Protein AF-0000000068957430 (afdb_homodimer)

pLDDT: mean 88.54, std 16.15, range [32.97, 98.62]

Structure (mmCIF, N/CA/C/O backbone):
data_AF-0000000068957430-model_v1
#
loop_
_entity.id
_entity.type
_entity.pdbx_description
1 polymer 'Exodeoxyribonuclease VII large subunit'
#
loop_
_atom_site.group_PDB
_atom_site.id
_atom_site.type_symbol
_atom_site.label_atom_id
_atom_site.label_alt_id
_atom_site.label_comp_id
_atom_site.label_asym_id
_atom_site.label_entity_id
_atom_site.label_seq_id
_atom_site.pdbx_PDB_ins_code
_atom_site.Cartn_x
_atom_site.Cartn_y
_atom_site.Cartn_z
_atom_site.occupancy
_atom_site.B_iso_or_equiv
_atom_site.auth_seq_id
_atom_site.auth_comp_id
_atom_site.auth_asym_id
_atom_site.auth_atom_id
_atom_site.pdbx_PDB_model_num
ATOM 1 N N . MET A 1 1 ? 29.859 17.188 15.461 1 33 1 MET A N 1
ATOM 2 C CA . MET A 1 1 ? 29.031 17.859 14.461 1 33 1 MET A CA 1
ATOM 3 C C . MET A 1 1 ? 27.844 16.984 14.07 1 33 1 MET A C 1
ATOM 5 O O . MET A 1 1 ? 28.016 15.883 13.547 1 33 1 MET A O 1
ATOM 9 N N . LEU A 1 2 ? 26.859 16.875 14.859 1 37.69 2 LEU A N 1
ATOM 10 C CA . LEU A 1 2 ? 25.703 16.016 14.664 1 37.69 2 LEU A CA 1
ATOM 11 C C . LEU A 1 2 ? 25.156 16.156 13.25 1 37.69 2 LEU A C 1
ATOM 13 O O . LEU A 1 2 ? 24.891 17.266 12.789 1 37.69 2 LEU A O 1
ATOM 17 N N . SER A 1 3 ? 25.828 15.508 12.344 1 41.16 3 SER A N 1
ATOM 18 C CA . SER A 1 3 ? 25.234 15.555 11.008 1 41.16 3 SER A CA 1
ATOM 19 C C . SER A 1 3 ? 23.719 15.711 11.078 1 41.16 3 SER A C 1
ATOM 21 O O . SER A 1 3 ? 23.016 14.852 11.609 1 41.16 3 SER A O 1
ATOM 23 N N . SER A 1 4 ? 23.281 16.781 11.469 1 43.88 4 SER A N 1
ATOM 24 C CA . SER A 1 4 ? 21.875 17.156 11.422 1 43.88 4 SER A CA 1
ATOM 25 C C . SER A 1 4 ? 21.156 16.469 10.273 1 43.88 4 SER A C 1
ATOM 27 O O . SER A 1 4 ? 21.453 16.703 9.109 1 43.88 4 SER A O 1
ATOM 29 N N . GLN A 1 5 ? 21.141 15.211 10.234 1 45.44 5 GLN A N 1
ATOM 30 C CA . GLN A 1 5 ? 20.391 14.5 9.203 1 45.44 5 GLN A CA 1
ATOM 31 C C . GLN A 1 5 ? 19.125 15.258 8.82 1 45.44 5 GLN A C 1
ATOM 33 O O . GLN A 1 5 ? 18.172 15.32 9.609 1 45.44 5 GLN A O 1
ATOM 38 N N . THR A 1 6 ? 19.234 16.422 8.336 1 51.09 6 THR A N 1
ATOM 39 C CA . THR A 1 6 ? 18.156 17.25 7.785 1 51.09 6 THR A CA 1
ATOM 40 C C . THR A 1 6 ? 17.031 16.359 7.254 1 51.09 6 THR A C 1
ATOM 42 O O . THR A 1 6 ? 17.266 15.453 6.465 1 51.09 6 THR A O 1
ATOM 45 N N . SER A 1 7 ? 16.125 16.047 8.125 1 64.19 7 SER A N 1
ATOM 46 C CA . SER A 1 7 ? 14.961 15.25 7.742 1 64.19 7 SER A CA 1
ATOM 47 C C . SER A 1 7 ? 14.406 15.695 6.395 1 64.19 7 SER A C 1
ATOM 49 O O . SER A 1 7 ? 13.828 16.781 6.281 1 64.19 7 SER A O 1
ATOM 51 N N . SER A 1 8 ? 15 15.352 5.277 1 86.25 8 SER A N 1
ATOM 52 C CA . SER A 1 8 ? 14.578 15.68 3.92 1 86.25 8 SER A CA 1
ATOM 53 C C . SER A 1 8 ? 13.086 15.414 3.727 1 86.25 8 SER A C 1
ATOM 55 O O . SER A 1 8 ? 12.523 14.508 4.344 1 86.25 8 SER A O 1
ATOM 57 N N . ILE A 1 9 ? 12.477 16.422 3.205 1 95.81 9 ILE A N 1
ATOM 58 C CA . ILE A 1 9 ? 11.062 16.359 2.877 1 95.81 9 ILE A CA 1
ATOM 59 C C . ILE A 1 9 ? 10.852 15.484 1.645 1 95.81 9 ILE A C 1
ATOM 61 O O . ILE A 1 9 ? 11.469 15.711 0.603 1 95.81 9 ILE A O 1
ATOM 65 N N . PHE A 1 10 ? 10.055 14.477 1.827 1 96.69 10 PHE A N 1
ATOM 66 C CA . PHE A 1 10 ? 9.688 13.633 0.694 1 96.69 10 PHE A CA 1
ATOM 67 C C . PHE A 1 10 ? 8.586 14.289 -0.13 1 96.69 10 PHE A C 1
ATOM 69 O O . PHE A 1 10 ? 7.648 14.875 0.425 1 96.69 10 PHE A O 1
ATOM 76 N N . THR A 1 11 ? 8.789 14.203 -1.413 1 96.88 11 THR A N 1
ATOM 77 C CA . THR A 1 11 ? 7.574 14.25 -2.215 1 96.88 11 THR A CA 1
ATOM 78 C C . THR A 1 11 ? 6.82 12.93 -2.139 1 96.88 11 THR A C 1
ATOM 80 O O . THR A 1 11 ? 7.383 11.906 -1.726 1 96.88 11 THR A O 1
ATOM 83 N N . VAL A 1 12 ? 5.578 12.922 -2.656 1 96.25 12 VAL A N 1
ATOM 84 C CA . VAL A 1 12 ? 4.773 11.711 -2.621 1 96.25 12 VAL A CA 1
ATOM 85 C C . VAL A 1 12 ? 5.402 10.648 -3.523 1 96.25 12 VAL A C 1
ATOM 87 O O . VAL A 1 12 ? 5.512 9.484 -3.139 1 96.25 12 VAL A O 1
ATOM 90 N N . SER A 1 13 ? 5.922 11.078 -4.648 1 96.12 13 SER A N 1
ATOM 91 C CA . SER A 1 13 ? 6.527 10.156 -5.602 1 96.12 13 SER A CA 1
ATOM 92 C C . SER A 1 13 ? 7.82 9.57 -5.051 1 96.12 13 SER A C 1
ATOM 94 O O . SER A 1 13 ? 8.07 8.367 -5.184 1 96.12 13 SER A O 1
ATOM 96 N N . ARG A 1 14 ? 8.602 10.367 -4.449 1 94.81 14 ARG A N 1
ATOM 97 C CA . ARG A 1 14 ? 9.859 9.891 -3.879 1 94.81 14 ARG A CA 1
ATOM 98 C C . ARG A 1 14 ? 9.609 8.93 -2.719 1 94.81 14 ARG A C 1
ATOM 100 O O . ARG A 1 14 ? 10.32 7.938 -2.562 1 94.81 14 ARG A O 1
ATOM 107 N N . LEU A 1 15 ? 8.656 9.234 -1.915 1 94.81 15 LEU A N 1
ATOM 108 C CA . LEU A 1 15 ? 8.273 8.344 -0.824 1 94.81 15 LEU A CA 1
ATOM 109 C C . LEU A 1 15 ? 7.895 6.969 -1.355 1 94.81 15 LEU A C 1
ATOM 111 O O . LEU A 1 15 ? 8.414 5.953 -0.889 1 94.81 15 LEU A O 1
ATOM 115 N N . ASN A 1 16 ? 6.992 6.98 -2.314 1 93.25 16 ASN A N 1
ATOM 116 C CA . ASN A 1 16 ? 6.539 5.719 -2.895 1 93.25 16 ASN A CA 1
ATOM 117 C C . ASN A 1 16 ? 7.703 4.914 -3.459 1 93.25 16 ASN A C 1
ATOM 119 O O . ASN A 1 16 ? 7.77 3.695 -3.275 1 93.25 16 ASN A O 1
ATOM 123 N N . GLN A 1 17 ? 8.609 5.578 -4.086 1 93.81 17 GLN A N 1
ATOM 124 C CA . GLN A 1 17 ? 9.766 4.91 -4.668 1 93.81 17 GLN A CA 1
ATOM 125 C C . GLN A 1 17 ? 10.68 4.344 -3.58 1 93.81 17 GLN A C 1
ATOM 127 O O . GLN A 1 17 ? 11.164 3.215 -3.695 1 93.81 17 GLN A O 1
ATOM 132 N N . THR A 1 18 ? 10.906 5.105 -2.617 1 93.44 18 THR A N 1
ATOM 133 C CA . THR A 1 18 ? 11.766 4.688 -1.517 1 93.44 18 THR A CA 1
ATOM 134 C C . THR A 1 18 ? 11.188 3.465 -0.811 1 93.44 18 THR A C 1
ATOM 136 O O . THR A 1 18 ? 11.906 2.502 -0.539 1 93.44 18 THR A O 1
ATOM 139 N N . VAL A 1 19 ? 9.898 3.51 -0.576 1 93.25 19 VAL A N 1
ATOM 140 C CA . VAL A 1 19 ? 9.219 2.398 0.084 1 93.25 19 VAL A CA 1
ATOM 141 C C . VAL A 1 19 ? 9.32 1.145 -0.78 1 93.25 19 VAL A C 1
ATOM 143 O O . VAL A 1 19 ? 9.617 0.058 -0.276 1 93.25 19 VAL A O 1
ATOM 146 N N . ARG A 1 20 ? 9.078 1.308 -2.006 1 92.56 20 ARG A N 1
ATOM 147 C CA . ARG A 1 20 ? 9.188 0.188 -2.938 1 92.56 20 ARG A CA 1
ATOM 148 C C . ARG A 1 20 ? 10.562 -0.458 -2.867 1 92.56 20 ARG A C 1
ATOM 150 O O . ARG A 1 20 ? 10.68 -1.681 -2.756 1 92.56 20 ARG A O 1
ATOM 157 N N . LEU A 1 21 ? 11.594 0.34 -2.969 1 93.81 21 LEU A N 1
ATOM 158 C CA . LEU A 1 21 ? 12.961 -0.157 -2.967 1 93.81 21 LEU A CA 1
ATOM 159 C C . LEU A 1 21 ? 13.289 -0.842 -1.646 1 93.81 21 LEU A C 1
ATOM 161 O O . LEU A 1 21 ? 13.945 -1.889 -1.63 1 93.81 21 LEU A O 1
ATOM 165 N N . LEU A 1 22 ? 12.82 -0.23 -0.641 1 94.12 22 LEU A N 1
ATOM 166 C CA . LEU A 1 22 ? 13.062 -0.793 0.684 1 94.12 22 LEU A CA 1
ATOM 167 C C . LEU A 1 22 ? 12.445 -2.184 0.803 1 94.12 22 LEU A C 1
ATOM 169 O O . LEU A 1 22 ? 13.102 -3.117 1.273 1 94.12 22 LEU A O 1
ATOM 173 N N . LEU A 1 23 ? 11.195 -2.285 0.381 1 93.31 23 LEU A N 1
ATOM 174 C CA . LEU A 1 23 ? 10.5 -3.564 0.474 1 93.31 23 LEU A CA 1
ATOM 175 C C . LEU A 1 23 ? 11.156 -4.605 -0.426 1 93.31 23 LEU A C 1
ATOM 177 O O . LEU A 1 23 ? 11.312 -5.762 -0.029 1 93.31 23 LEU A O 1
ATOM 181 N N . GLU A 1 24 ? 11.508 -4.215 -1.564 1 92.62 24 GLU A N 1
ATOM 182 C CA . GLU A 1 24 ? 12.18 -5.129 -2.48 1 92.62 24 GLU A CA 1
ATOM 183 C C . GLU A 1 24 ? 13.492 -5.641 -1.885 1 92.62 24 GLU A C 1
ATOM 185 O O . GLU A 1 24 ? 13.812 -6.824 -2.01 1 92.62 24 GLU A O 1
ATOM 190 N N . GLN A 1 25 ? 14.195 -4.797 -1.289 1 93.31 25 GLN A N 1
ATOM 191 C CA . GLN A 1 25 ? 15.5 -5.137 -0.726 1 93.31 25 GLN A CA 1
ATOM 192 C C . GLN A 1 25 ? 15.352 -6.004 0.521 1 93.31 25 GLN A C 1
ATOM 194 O O . GLN A 1 25 ? 16.094 -6.98 0.695 1 93.31 25 GLN A O 1
ATOM 199 N N . GLU A 1 26 ? 14.398 -5.711 1.357 1 93 26 GLU A N 1
ATOM 200 C CA . GLU A 1 26 ? 14.305 -6.348 2.668 1 93 26 GLU A CA 1
ATOM 201 C C . GLU A 1 26 ? 13.492 -7.637 2.598 1 93 26 GLU A C 1
ATOM 203 O O . GLU A 1 26 ? 13.727 -8.57 3.369 1 93 26 GLU A O 1
ATOM 208 N N . MET A 1 27 ? 12.547 -7.652 1.694 1 90.88 27 MET A N 1
ATOM 209 C CA . MET A 1 27 ? 11.648 -8.805 1.67 1 90.88 27 MET A CA 1
ATOM 210 C C . MET A 1 27 ? 11.953 -9.703 0.476 1 90.88 27 MET A C 1
ATOM 212 O O . MET A 1 27 ? 11.883 -10.93 0.582 1 90.88 27 MET A O 1
ATOM 216 N N . GLY A 1 28 ? 12.312 -9.102 -0.646 1 89.56 28 GLY A N 1
ATOM 217 C CA . GLY A 1 28 ? 12.492 -9.891 -1.852 1 89.56 28 GLY A CA 1
ATOM 218 C C . GLY A 1 28 ? 11.234 -10.617 -2.293 1 89.56 28 GLY A C 1
ATOM 219 O O . GLY A 1 28 ? 10.141 -10.055 -2.225 1 89.56 28 GLY A O 1
ATOM 220 N N . GLN A 1 29 ? 11.453 -11.828 -2.842 1 94 29 GLN A N 1
ATOM 221 C CA . GLN A 1 29 ? 10.32 -12.672 -3.213 1 94 29 GLN A CA 1
ATOM 222 C C . GLN A 1 29 ? 9.859 -13.523 -2.033 1 94 29 GLN A C 1
ATOM 224 O O . GLN A 1 29 ? 10.68 -14.094 -1.313 1 94 29 GLN A O 1
ATOM 229 N N . VAL A 1 30 ? 8.484 -13.508 -1.919 1 95.88 30 VAL A N 1
ATOM 230 C CA . VAL A 1 30 ? 7.949 -14.266 -0.791 1 95.88 30 VAL A CA 1
ATOM 231 C C 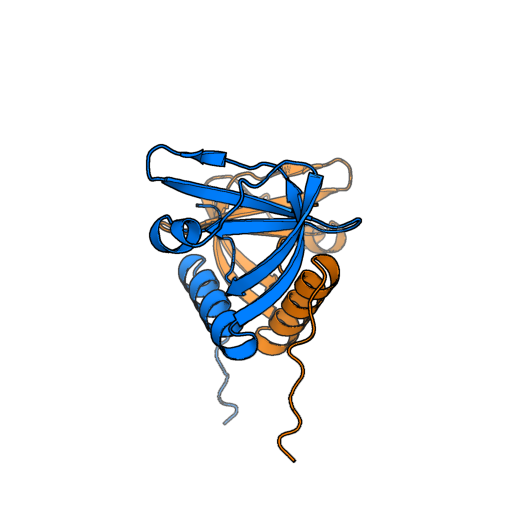. VAL A 1 30 ? 6.82 -15.18 -1.268 1 95.88 30 VAL A C 1
ATOM 233 O O . VAL A 1 30 ? 6.223 -14.945 -2.318 1 95.88 30 VAL A O 1
ATOM 236 N N . TRP A 1 31 ? 6.598 -16.266 -0.553 1 97.19 31 TRP A N 1
ATOM 237 C CA . TRP A 1 31 ? 5.422 -17.109 -0.754 1 97.19 31 TRP A CA 1
ATOM 238 C C . TRP A 1 31 ? 4.262 -16.641 0.122 1 97.19 31 TRP A C 1
ATOM 240 O O . TRP A 1 31 ? 4.441 -16.391 1.315 1 97.19 31 TRP A O 1
ATOM 250 N N . ILE A 1 32 ? 3.047 -16.453 -0.512 1 97.06 32 ILE A N 1
ATOM 251 C CA . ILE A 1 32 ? 1.87 -15.961 0.195 1 97.06 32 ILE A CA 1
ATOM 252 C C . ILE A 1 32 ? 0.7 -16.922 -0.015 1 97.06 32 ILE A C 1
ATOM 254 O O . ILE A 1 32 ? 0.418 -17.328 -1.145 1 97.06 32 ILE A O 1
ATOM 258 N N . SER A 1 33 ? 0.131 -17.281 1.057 1 98.19 33 SER A N 1
ATOM 259 C CA . SER A 1 33 ? -1.096 -18.062 1.004 1 98.19 33 SER A CA 1
ATOM 260 C C . SER A 1 33 ? -2.322 -17.188 1.246 1 98.19 33 SER A C 1
ATOM 262 O O . SER A 1 33 ? -2.314 -16.328 2.13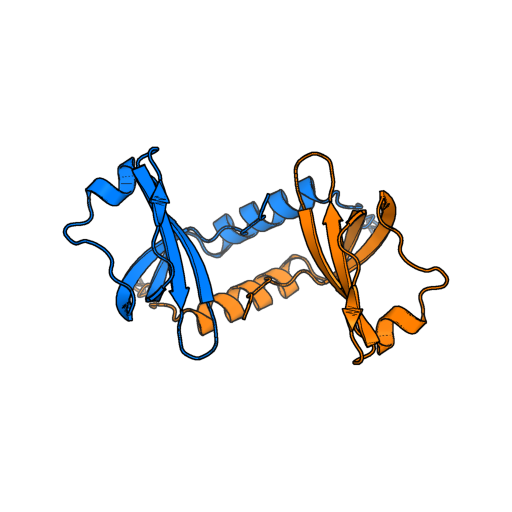1 1 98.19 33 SER A O 1
ATOM 264 N N . GLY A 1 34 ? -3.355 -17.375 0.462 1 97.88 34 GLY A N 1
ATOM 265 C CA . GLY A 1 34 ? -4.578 -16.609 0.616 1 97.88 34 GLY A CA 1
ATOM 266 C C . GLY A 1 34 ? -5.691 -17.062 -0.306 1 97.88 34 GLY A C 1
ATOM 267 O O . GLY A 1 34 ? -5.492 -17.953 -1.138 1 97.88 34 GLY A O 1
ATOM 26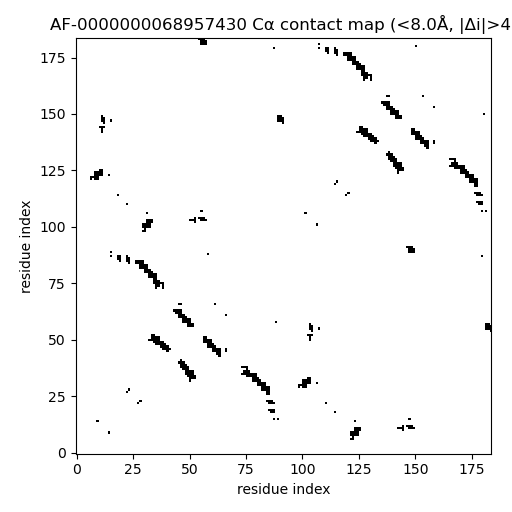8 N N . GLU A 1 35 ? -6.789 -16.516 -0.045 1 98.62 35 GLU A N 1
ATOM 269 C CA . GLU A 1 35 ? -7.969 -16.75 -0.869 1 98.62 35 GLU A CA 1
ATOM 270 C C . GLU A 1 35 ? -8.109 -15.703 -1.963 1 98.62 35 GLU A C 1
ATOM 272 O O . GLU A 1 35 ? -7.992 -14.5 -1.694 1 98.62 35 GLU A O 1
ATOM 277 N N . ILE A 1 36 ? -8.461 -16.109 -3.158 1 98.06 36 ILE A N 1
ATOM 278 C CA . ILE A 1 36 ? -8.594 -15.203 -4.289 1 98.06 36 ILE A CA 1
ATOM 279 C C . ILE A 1 36 ? -9.945 -14.492 -4.219 1 98.06 36 ILE A C 1
ATOM 281 O O . ILE A 1 36 ? -10.969 -15.125 -3.945 1 98.06 36 ILE A O 1
ATOM 285 N N . SER A 1 37 ? -9.883 -13.195 -4.414 1 97.44 37 SER A N 1
ATOM 286 C CA . SER A 1 37 ? -11.086 -12.391 -4.602 1 97.44 37 SER A CA 1
ATOM 287 C C . SER A 1 37 ? -10.867 -11.312 -5.656 1 97.44 37 SER A C 1
ATOM 289 O O . SER A 1 37 ? -9.734 -10.953 -5.965 1 97.44 37 SER A O 1
ATOM 291 N N . ASN A 1 38 ? -11.977 -10.898 -6.391 1 96.19 38 ASN A N 1
ATOM 292 C CA . ASN A 1 38 ? -11.977 -9.758 -7.305 1 96.19 38 ASN A CA 1
ATOM 293 C C . ASN A 1 38 ? -11.039 -9.992 -8.484 1 96.19 38 ASN A C 1
ATOM 295 O O . ASN A 1 38 ? -10.25 -9.109 -8.844 1 96.19 38 ASN A O 1
ATOM 299 N N . PHE A 1 39 ? -11.164 -11.133 -9.016 1 97 39 PHE A N 1
ATOM 300 C CA . PHE A 1 39 ? -10.312 -11.453 -10.156 1 97 39 PHE A CA 1
ATOM 301 C C . PHE A 1 39 ? -10.773 -10.711 -11.406 1 97 39 PHE A C 1
ATOM 303 O O . PHE A 1 39 ? -11.961 -10.719 -11.734 1 97 39 PHE A O 1
ATOM 310 N N . THR A 1 40 ? -9.828 -10.094 -12.062 1 96.81 40 THR A N 1
ATOM 311 C CA . THR A 1 40 ? -10.102 -9.422 -13.328 1 96.81 40 THR A CA 1
ATOM 312 C C . THR A 1 40 ? -8.969 -9.648 -14.32 1 96.81 40 THR A C 1
ATOM 314 O O . THR A 1 40 ? -7.809 -9.797 -13.922 1 96.81 40 THR A O 1
ATOM 317 N N . GLN A 1 41 ? -9.336 -9.734 -15.609 1 95.69 41 GLN A N 1
ATOM 318 C CA . GLN A 1 41 ? -8.383 -9.859 -16.703 1 95.69 41 GLN A CA 1
ATOM 319 C C . GLN A 1 41 ? -8.727 -8.906 -17.844 1 95.69 41 GLN A C 1
ATOM 321 O O . GLN A 1 41 ? -9.5 -9.258 -18.75 1 95.69 41 GLN A O 1
ATOM 326 N N . PRO A 1 42 ? -8.109 -7.781 -17.828 1 96.44 42 PRO A N 1
ATOM 327 C CA . PRO A 1 42 ? -8.336 -6.844 -18.938 1 96.44 42 PRO A CA 1
ATOM 328 C C . PRO A 1 42 ? -7.777 -7.348 -20.266 1 96.44 42 PRO A C 1
ATOM 330 O O . PRO A 1 42 ? -7.141 -8.406 -20.312 1 96.44 42 PRO A O 1
ATOM 333 N N . ALA A 1 43 ? -8.086 -6.523 -21.344 1 96.56 43 ALA A N 1
ATOM 334 C CA . ALA A 1 43 ? -7.703 -6.906 -22.703 1 96.56 43 ALA A CA 1
ATOM 335 C C . ALA A 1 43 ? -6.191 -7.062 -22.828 1 96.56 43 ALA A C 1
ATOM 337 O O . ALA A 1 43 ? -5.703 -7.832 -23.656 1 96.56 43 ALA A O 1
ATOM 338 N N . SER A 1 44 ? -5.383 -6.359 -22.016 1 95.19 44 SER A N 1
ATOM 339 C CA . SER A 1 44 ? -3.924 -6.438 -22.016 1 95.19 44 SER A CA 1
ATOM 340 C C . SER A 1 44 ? -3.449 -7.844 -21.656 1 95.19 44 SER A C 1
ATOM 342 O O . SER A 1 44 ? -2.293 -8.195 -21.906 1 95.19 44 SER A O 1
ATOM 344 N N . GLY A 1 45 ? -4.363 -8.562 -20.969 1 94.81 45 GLY A N 1
ATOM 345 C CA . GLY A 1 45 ? -4.027 -9.93 -20.609 1 94.81 45 GLY A CA 1
ATOM 346 C C . GLY A 1 45 ? -3.484 -10.055 -19.188 1 94.81 45 GLY A C 1
ATOM 347 O O . GLY A 1 45 ? -3.299 -11.164 -18.688 1 94.81 45 GLY A O 1
ATOM 348 N N . HIS A 1 46 ? -3.223 -9 -18.5 1 96.81 46 HIS A N 1
ATOM 349 C CA . HIS A 1 46 ? -2.746 -9.023 -17.125 1 96.81 46 HIS A CA 1
ATOM 350 C C . HIS A 1 46 ? -3.857 -9.43 -16.156 1 96.81 46 HIS A C 1
ATOM 352 O O . HIS A 1 46 ? -5.031 -9.133 -16.406 1 96.81 46 HIS A O 1
ATOM 358 N N . TRP A 1 47 ? -3.408 -10.086 -15.125 1 96.75 47 TRP A N 1
ATOM 359 C CA . TRP A 1 47 ? -4.371 -10.453 -14.094 1 96.75 47 TRP A CA 1
ATOM 360 C C . TRP A 1 47 ? -4.258 -9.523 -12.883 1 96.75 47 TRP A C 1
ATOM 362 O O . TRP A 1 47 ? -3.15 -9.188 -12.461 1 96.75 47 TRP A O 1
ATOM 372 N N . TYR A 1 48 ? -5.402 -9.172 -12.43 1 96.19 48 TYR A N 1
ATOM 373 C CA . TYR A 1 48 ? -5.508 -8.477 -11.148 1 96.19 48 TYR A CA 1
ATOM 374 C C . TYR A 1 48 ? -6.457 -9.211 -10.211 1 96.19 48 TYR A C 1
ATOM 376 O O . TYR A 1 48 ? -7.508 -9.695 -10.633 1 96.19 48 TYR A O 1
ATOM 384 N N . PHE A 1 49 ? -6.062 -9.297 -9.016 1 96.12 49 PHE A N 1
ATOM 385 C CA . PHE A 1 49 ? -6.91 -9.961 -8.023 1 96.12 49 PHE A CA 1
ATOM 386 C C . PHE A 1 49 ? -6.504 -9.555 -6.613 1 96.12 49 PHE A C 1
ATOM 388 O O . PHE A 1 49 ? -5.535 -8.82 -6.426 1 96.12 49 PHE A O 1
ATOM 395 N N . THR A 1 50 ? -7.27 -9.898 -5.707 1 96.69 50 THR A N 1
ATOM 396 C CA . THR A 1 50 ? -6.98 -9.695 -4.289 1 96.69 50 THR A CA 1
ATOM 397 C C . THR A 1 50 ? -6.719 -11.023 -3.592 1 96.69 50 THR A C 1
ATOM 399 O O . THR A 1 50 ? -7.422 -12.008 -3.834 1 96.69 50 THR A O 1
ATOM 402 N N . LEU A 1 51 ? -5.723 -11.07 -2.828 1 97 51 LEU A N 1
ATOM 403 C CA . LEU A 1 51 ? -5.52 -12.172 -1.893 1 97 51 LEU A CA 1
ATOM 404 C C . LEU A 1 51 ? -5.965 -11.781 -0.488 1 97 51 LEU A C 1
ATOM 406 O O . LEU A 1 51 ? -5.621 -10.695 -0.005 1 97 51 LEU A O 1
ATOM 410 N N . LYS A 1 52 ? -6.785 -12.648 0.035 1 97.62 52 LYS A N 1
ATOM 411 C CA . LYS A 1 52 ? -7.281 -12.273 1.355 1 97.62 52 LYS A CA 1
ATOM 412 C C . LYS A 1 52 ? -7.227 -13.453 2.322 1 97.62 52 LYS A C 1
ATOM 414 O O . LYS A 1 52 ? -7.172 -14.609 1.897 1 97.62 52 LYS A O 1
ATOM 419 N N . ASP A 1 53 ? -7.176 -13.164 3.584 1 97.19 53 ASP A N 1
ATOM 420 C CA . ASP A 1 53 ? -7.531 -14.078 4.668 1 97.19 53 ASP A CA 1
ATOM 421 C C . ASP A 1 53 ? -8.609 -13.469 5.562 1 97.19 53 ASP A C 1
ATOM 423 O O . ASP A 1 53 ? -9.375 -12.609 5.125 1 97.19 53 ASP A O 1
ATOM 427 N N . ASP A 1 54 ? -8.766 -13.898 6.781 1 95.06 54 ASP A N 1
ATOM 428 C CA . ASP A 1 54 ? -9.906 -13.516 7.609 1 95.06 54 ASP A CA 1
ATOM 429 C C . ASP A 1 54 ? -9.82 -12.047 8.016 1 95.06 54 ASP A C 1
ATOM 431 O O . ASP A 1 54 ? -10.844 -11.398 8.242 1 95.06 54 ASP A O 1
ATOM 435 N N . THR A 1 55 ? -8.578 -11.539 7.996 1 94.44 55 THR A N 1
ATOM 436 C CA . THR A 1 55 ? -8.453 -10.25 8.664 1 94.44 55 THR A CA 1
ATOM 437 C C . THR A 1 55 ? -7.758 -9.234 7.758 1 94.44 55 THR A C 1
ATOM 439 O O . THR A 1 55 ? -7.637 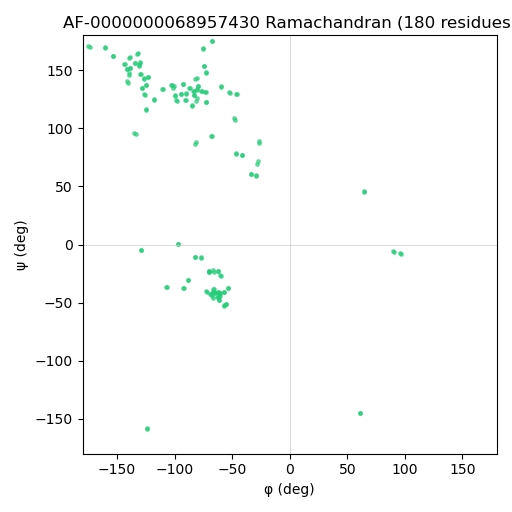-8.062 8.109 1 94.44 55 THR A O 1
ATOM 442 N N . ALA A 1 56 ? -7.312 -9.727 6.566 1 95.44 56 ALA A N 1
ATOM 443 C CA . ALA A 1 56 ? -6.531 -8.805 5.742 1 95.44 56 ALA A CA 1
ATOM 444 C C . ALA A 1 56 ? -6.637 -9.172 4.266 1 95.44 56 ALA A C 1
ATOM 446 O O . ALA A 1 56 ? -7.109 -10.266 3.922 1 95.44 56 ALA A O 1
ATOM 447 N N . GLN A 1 57 ? -6.297 -8.219 3.438 1 95.38 57 GLN A N 1
ATOM 448 C CA . GLN A 1 57 ? -6.262 -8.438 1.995 1 95.38 57 GLN A CA 1
ATOM 449 C C . GLN A 1 57 ? -5.105 -7.676 1.35 1 95.38 57 GLN A C 1
ATOM 451 O O . GLN A 1 57 ? -4.613 -6.699 1.913 1 95.38 57 GLN A O 1
ATOM 456 N N . VAL A 1 58 ? -4.621 -8.125 0.212 1 94.12 58 VAL A N 1
ATOM 457 C CA . VAL A 1 58 ? -3.611 -7.438 -0.587 1 94.12 58 VAL A CA 1
ATOM 458 C C . VAL A 1 58 ? -3.945 -7.57 -2.07 1 94.12 58 VAL A C 1
ATOM 460 O O . VAL A 1 58 ? -4.422 -8.617 -2.514 1 94.12 58 VAL A O 1
ATOM 463 N N . ARG A 1 59 ? -3.729 -6.449 -2.729 1 93.06 59 ARG A N 1
ATOM 464 C CA . ARG A 1 59 ? -3.932 -6.48 -4.172 1 93.06 59 ARG A CA 1
ATOM 465 C C . ARG A 1 59 ? -2.723 -7.078 -4.883 1 93.06 59 ARG A C 1
ATOM 467 O O . ARG A 1 59 ? -1.579 -6.805 -4.512 1 93.06 59 ARG A O 1
ATOM 474 N N . CYS A 1 60 ? -3.055 -7.793 -5.879 1 95.5 60 CYS A N 1
ATOM 475 C CA . CYS A 1 60 ? -2.014 -8.492 -6.621 1 95.5 60 CYS A CA 1
ATOM 476 C C . CYS A 1 60 ? -2.148 -8.242 -8.117 1 95.5 60 CYS A C 1
ATOM 478 O O . CYS A 1 60 ? -3.26 -8.086 -8.625 1 95.5 60 CYS A O 1
ATOM 480 N N . ALA A 1 61 ? -1.053 -8.211 -8.711 1 95.19 61 ALA A N 1
ATOM 481 C CA . ALA A 1 61 ? -0.984 -8.156 -10.172 1 95.19 61 ALA A CA 1
ATOM 482 C C . ALA A 1 61 ? -0.06 -9.242 -10.719 1 95.19 61 ALA A C 1
ATOM 484 O O . ALA A 1 61 ? 1.011 -9.492 -10.164 1 95.19 61 ALA A O 1
ATOM 485 N N . MET A 1 62 ? -0.573 -9.891 -11.766 1 95.88 62 MET A N 1
ATOM 486 C CA . MET A 1 62 ? 0.257 -10.836 -12.5 1 95.88 62 MET A CA 1
ATOM 487 C C . MET A 1 62 ? 0.298 -10.484 -13.984 1 95.88 62 MET A C 1
ATOM 489 O O . MET A 1 62 ? -0.717 -10.578 -14.672 1 95.88 62 MET A O 1
ATOM 493 N N . PHE A 1 63 ? 1.472 -10.156 -14.414 1 94.62 63 PHE A N 1
ATOM 494 C CA . PHE A 1 63 ? 1.612 -9.688 -15.789 1 94.62 63 PHE A CA 1
ATOM 495 C C . PHE A 1 63 ? 1.496 -10.852 -16.766 1 94.62 63 PHE A C 1
ATOM 497 O O . PHE A 1 63 ? 1.775 -12 -16.422 1 94.62 63 PHE A O 1
ATOM 504 N N . ARG A 1 64 ? 1.099 -10.648 -17.938 1 94.12 64 ARG A N 1
ATOM 505 C CA . ARG A 1 64 ? 0.731 -11.617 -18.969 1 94.12 64 ARG A CA 1
ATOM 506 C C . ARG A 1 64 ? 1.854 -12.625 -19.188 1 94.12 64 ARG A C 1
ATOM 508 O O . ARG A 1 64 ? 1.597 -13.805 -19.438 1 94.12 64 ARG A O 1
ATOM 515 N N . ASN A 1 65 ? 3.072 -12.219 -19.125 1 92.75 65 ASN A N 1
ATOM 516 C CA . 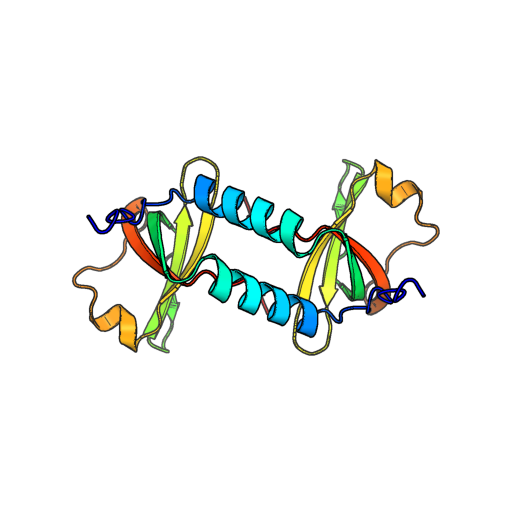ASN A 1 65 ? 4.191 -13.133 -19.344 1 92.75 65 ASN A CA 1
ATOM 517 C C . ASN A 1 65 ? 4.348 -14.117 -18.203 1 92.75 65 ASN A C 1
ATOM 519 O O . ASN A 1 65 ? 4.918 -15.195 -18.375 1 92.75 65 ASN A O 1
ATOM 523 N N . SER A 1 66 ? 3.855 -13.781 -17.094 1 90.88 66 SER A N 1
ATOM 524 C CA . SER A 1 66 ? 3.949 -14.633 -15.914 1 90.88 66 SER A CA 1
ATOM 525 C C . SER A 1 66 ? 2.738 -15.547 -15.797 1 90.88 66 SER A C 1
ATOM 527 O O . SER A 1 66 ? 2.871 -16.719 -15.406 1 90.88 66 SER A O 1
ATOM 529 N N . ASN A 1 67 ? 1.582 -15.055 -16.141 1 89.88 67 ASN A N 1
ATOM 530 C CA . ASN A 1 67 ? 0.379 -15.844 -15.898 1 89.88 67 ASN A CA 1
ATOM 531 C C . ASN A 1 67 ? 0.215 -16.953 -16.938 1 89.88 67 ASN A C 1
ATOM 533 O O . ASN A 1 67 ? -0.604 -17.859 -16.766 1 89.88 67 ASN A O 1
ATOM 537 N N . ARG A 1 68 ? 0.936 -16.953 -17.953 1 87.38 68 ARG A N 1
ATOM 538 C CA . ARG A 1 68 ? 0.893 -18.016 -18.953 1 87.38 68 ARG A CA 1
ATOM 539 C C . ARG A 1 68 ? 1.384 -19.344 -18.359 1 87.38 68 ARG A C 1
ATOM 541 O O . ARG A 1 68 ? 1.036 -20.406 -18.859 1 87.38 68 ARG A O 1
ATOM 548 N N . ARG A 1 69 ? 2.154 -19.234 -17.344 1 89.44 69 ARG A N 1
ATOM 549 C CA . ARG A 1 69 ? 2.729 -20.422 -16.719 1 89.44 69 ARG A CA 1
ATOM 550 C C . ARG A 1 69 ? 1.733 -21.078 -15.758 1 89.44 69 ARG A C 1
ATOM 552 O O . ARG A 1 69 ? 1.949 -22.203 -15.305 1 89.44 69 ARG A O 1
ATOM 559 N N . VAL A 1 70 ? 0.666 -20.359 -15.5 1 91.19 70 VAL A N 1
ATOM 560 C CA . VAL A 1 70 ? -0.328 -20.875 -14.562 1 91.19 70 VAL A CA 1
ATOM 561 C C . VAL A 1 70 ? -1.276 -21.828 -15.289 1 91.19 70 VAL A C 1
ATOM 563 O O . VAL A 1 70 ? -1.825 -21.5 -16.344 1 91.19 70 VAL A O 1
ATOM 566 N N . THR A 1 71 ? -1.494 -22.969 -14.68 1 90.5 71 THR A N 1
ATOM 567 C CA . THR A 1 71 ? -2.205 -24.062 -15.352 1 90.5 71 THR A CA 1
ATOM 568 C C . THR A 1 71 ? -3.68 -24.062 -14.953 1 90.5 71 THR A C 1
ATOM 570 O O . THR A 1 71 ? -4.418 -24.984 -15.312 1 90.5 71 THR A O 1
ATOM 573 N N . PHE A 1 72 ? -4.121 -23.234 -14.195 1 91 72 PHE A N 1
ATOM 574 C CA . PHE A 1 72 ? -5.523 -23.125 -13.805 1 91 72 PHE A CA 1
ATOM 575 C C . PHE A 1 72 ? -6.016 -21.688 -13.906 1 91 72 PHE A C 1
ATOM 577 O O . PHE A 1 72 ? -5.211 -20.766 -14.031 1 91 72 PHE A O 1
ATOM 584 N N . ARG A 1 73 ? -7.367 -21.609 -13.891 1 87.69 73 ARG A N 1
ATOM 585 C CA . ARG A 1 73 ? -7.945 -20.266 -13.875 1 87.69 73 ARG A CA 1
ATOM 586 C C . ARG A 1 73 ? -8.336 -19.859 -12.453 1 87.69 73 ARG A C 1
ATOM 588 O O . ARG A 1 73 ? -9.156 -20.516 -11.812 1 87.69 73 ARG A O 1
ATOM 595 N N . PRO A 1 74 ? -7.805 -18.766 -12.039 1 93.25 74 PRO A N 1
ATOM 596 C CA . PRO A 1 74 ? -8.164 -18.328 -10.688 1 93.25 74 PRO A CA 1
ATOM 597 C C . PRO A 1 74 ? -9.672 -18.094 -10.531 1 93.25 74 PRO A C 1
ATOM 599 O O . PRO A 1 74 ? -10.32 -17.578 -11.438 1 93.25 74 PRO A O 1
ATOM 602 N N . GLN A 1 75 ? -10.211 -18.578 -9.422 1 95.25 75 GLN A N 1
ATOM 603 C CA . GLN A 1 75 ? -11.625 -18.422 -9.102 1 95.25 75 GLN A CA 1
ATOM 604 C C . GLN A 1 75 ? -11.812 -17.734 -7.758 1 95.25 75 GLN A C 1
ATOM 606 O O . GLN A 1 75 ? -11.055 -17.969 -6.816 1 95.25 75 GLN A O 1
ATOM 611 N N . HIS A 1 76 ? -12.852 -16.906 -7.688 1 96.75 76 HIS A N 1
ATOM 612 C CA . HIS A 1 76 ? -13.234 -16.328 -6.402 1 96.75 76 HIS A CA 1
ATOM 613 C C . HIS A 1 76 ? -13.391 -17.406 -5.336 1 96.75 76 HIS A C 1
ATOM 615 O O . HIS A 1 76 ? -14.055 -18.422 -5.57 1 96.75 76 HIS A O 1
ATOM 621 N N . GLY A 1 77 ? -12.812 -17.203 -4.281 1 97.44 77 GLY A N 1
ATOM 622 C CA . GLY A 1 77 ? -12.953 -18.141 -3.166 1 97.44 77 GLY A CA 1
ATOM 623 C C . GLY A 1 77 ? -11.906 -19.234 -3.174 1 97.44 77 GLY A C 1
ATOM 624 O O . GLY A 1 77 ? -11.812 -20.016 -2.223 1 97.44 77 GLY A O 1
ATOM 625 N N . GLN A 1 78 ? -11.102 -19.328 -4.16 1 97.56 78 GLN A N 1
ATOM 626 C CA . GLN A 1 78 ? -10.086 -20.375 -4.289 1 97.56 78 GLN A CA 1
ATOM 627 C C . GLN A 1 78 ? -8.891 -20.078 -3.385 1 97.56 78 GLN A C 1
ATOM 629 O O . GLN A 1 78 ? -8.383 -18.969 -3.354 1 97.56 78 GLN A O 1
ATOM 634 N N . GLN A 1 79 ? -8.484 -21.156 -2.641 1 98.12 79 GLN A N 1
ATOM 635 C CA . GLN A 1 79 ? -7.27 -21.062 -1.841 1 98.12 79 GLN A CA 1
ATOM 636 C C . GLN A 1 79 ? -6.027 -21.328 -2.689 1 98.12 79 GLN A C 1
ATOM 638 O O . GLN A 1 79 ? -5.953 -22.344 -3.381 1 98.12 79 GLN A O 1
ATOM 643 N N . VAL A 1 80 ? -5.023 -20.375 -2.6 1 97.62 80 VAL A N 1
ATOM 644 C CA . VAL A 1 80 ? -3.836 -20.531 -3.432 1 97.62 80 VAL A CA 1
ATOM 645 C C . VAL A 1 80 ? -2.592 -20.172 -2.627 1 97.62 80 VAL A C 1
ATOM 647 O O . VAL A 1 80 ? -2.693 -19.578 -1.543 1 97.62 80 VAL A O 1
ATOM 650 N N . VAL A 1 81 ? -1.419 -20.641 -3.119 1 96.62 81 VAL A N 1
ATOM 651 C CA . VAL A 1 81 ? -0.095 -20.188 -2.705 1 96.62 81 VAL A CA 1
ATOM 652 C C . VAL A 1 81 ? 0.635 -19.562 -3.895 1 96.62 81 VAL A C 1
ATOM 654 O O . VAL A 1 81 ? 0.772 -20.188 -4.945 1 96.62 81 VAL A O 1
ATOM 657 N N . VAL A 1 82 ? 1.071 -18.312 -3.684 1 95.56 82 VAL A N 1
ATOM 658 C CA . VAL A 1 82 ? 1.678 -17.594 -4.793 1 95.56 82 VAL A CA 1
ATOM 659 C C . VAL A 1 82 ? 3.053 -17.062 -4.383 1 95.56 82 VAL A C 1
ATOM 661 O O . VAL A 1 82 ? 3.254 -16.672 -3.23 1 95.56 82 VAL A O 1
ATOM 664 N N . ARG A 1 83 ? 3.916 -17.094 -5.316 1 94.75 83 ARG A N 1
ATOM 665 C CA . ARG A 1 83 ? 5.191 -16.406 -5.148 1 94.75 83 ARG A CA 1
ATOM 666 C C . ARG A 1 83 ? 5.109 -14.969 -5.668 1 94.75 83 ARG A C 1
ATOM 668 O O . ARG A 1 83 ? 4.719 -14.742 -6.816 1 94.75 83 ARG A O 1
ATOM 675 N N . ALA A 1 84 ? 5.461 -13.961 -4.738 1 94.94 84 ALA A N 1
ATOM 676 C CA . ALA A 1 84 ? 5.223 -12.578 -5.125 1 94.94 84 ALA A CA 1
ATOM 677 C C . ALA A 1 84 ? 6.383 -11.68 -4.699 1 94.94 84 ALA A C 1
ATOM 679 O O . ALA A 1 84 ? 7.148 -12.031 -3.797 1 94.94 84 ALA A O 1
ATOM 680 N N . THR A 1 85 ? 6.562 -10.648 -5.426 1 93.75 85 THR A N 1
ATOM 681 C CA . THR A 1 85 ? 7.387 -9.516 -5.016 1 93.75 85 THR A CA 1
ATOM 682 C C . THR A 1 85 ? 6.527 -8.43 -4.375 1 93.75 85 THR A C 1
ATOM 684 O O . THR A 1 85 ? 5.496 -8.039 -4.926 1 93.75 85 THR A O 1
ATOM 687 N N . ILE A 1 86 ? 6.973 -7.992 -3.162 1 91.44 86 ILE A N 1
ATOM 688 C CA . ILE A 1 86 ? 6.18 -7.016 -2.426 1 91.44 86 ILE A CA 1
ATOM 689 C C . ILE A 1 86 ? 6.52 -5.605 -2.904 1 91.44 86 ILE A C 1
ATOM 691 O O . ILE A 1 86 ? 7.691 -5.219 -2.932 1 91.44 86 ILE A O 1
ATOM 695 N N . THR A 1 87 ? 5.59 -4.996 -3.361 1 85.19 87 THR A N 1
ATOM 696 C CA . THR A 1 87 ? 5.703 -3.598 -3.756 1 85.19 87 THR A CA 1
ATOM 697 C C . THR A 1 87 ? 4.574 -2.77 -3.145 1 85.19 87 THR A C 1
ATOM 699 O O . THR A 1 87 ? 3.674 -3.316 -2.504 1 85.19 87 THR A O 1
ATOM 702 N N . ARG A 1 88 ? 4.828 -1.559 -3.041 1 69.56 88 ARG A N 1
ATOM 703 C CA . ARG A 1 88 ? 3.76 -0.713 -2.518 1 69.56 88 ARG A CA 1
ATOM 704 C C . ARG A 1 88 ? 2.762 -0.351 -3.613 1 69.56 88 ARG A C 1
ATOM 706 O O . ARG A 1 88 ? 3.137 -0.205 -4.777 1 69.56 88 ARG A O 1
ATOM 713 N N . TYR A 1 89 ? 1.34 -0.804 -3.174 1 55.03 89 TYR A N 1
ATOM 714 C CA . TYR A 1 89 ? 0.312 -0.403 -4.129 1 55.03 89 TYR A CA 1
ATOM 715 C C . TYR A 1 89 ? 0.141 1.111 -4.141 1 55.03 89 TYR A C 1
ATOM 717 O O . TYR A 1 89 ? -0.129 1.721 -3.104 1 55.03 89 TYR A O 1
ATOM 725 N N . ALA A 1 90 ? 0.82 1.86 -5.027 1 53.94 90 ALA A N 1
ATOM 726 C CA . ALA A 1 90 ? 0.359 3.238 -5.184 1 53.94 90 ALA A CA 1
ATOM 727 C C . ALA A 1 90 ? -0.829 3.314 -6.137 1 53.94 90 ALA A C 1
ATOM 729 O O . ALA A 1 90 ? -0.714 2.957 -7.312 1 53.94 90 ALA A O 1
ATOM 730 N N . PRO A 1 91 ? -2.096 3.129 -5.598 1 47.5 91 PRO A N 1
ATOM 731 C CA . PRO A 1 91 ? -3.125 3.389 -6.605 1 47.5 91 PRO A CA 1
ATOM 732 C C . PRO A 1 91 ? -2.885 4.688 -7.371 1 47.5 91 PRO A C 1
ATOM 734 O O . PRO A 1 91 ? -2.449 5.684 -6.785 1 47.5 91 PRO A O 1
ATOM 737 N N . ARG A 1 92 ? -2.5 4.602 -8.547 1 40.19 92 ARG A N 1
ATOM 738 C CA . ARG A 1 92 ? -2.605 5.844 -9.305 1 40.19 92 ARG A CA 1
ATOM 739 C C . ARG A 1 92 ? -4.031 6.379 -9.281 1 40.19 92 ARG A C 1
ATOM 741 O O . ARG A 1 92 ? -4.984 5.613 -9.125 1 40.19 92 ARG A O 1
ATOM 748 N N . MET B 1 1 ? 25.797 -26.688 6.738 1 32.97 1 MET B N 1
ATOM 749 C CA . MET B 1 1 ? 24.375 -26.969 6.859 1 32.97 1 MET B CA 1
ATOM 750 C C . MET B 1 1 ? 23.547 -25.75 6.492 1 32.97 1 MET B C 1
ATOM 752 O O . MET B 1 1 ? 23.625 -24.703 7.148 1 32.97 1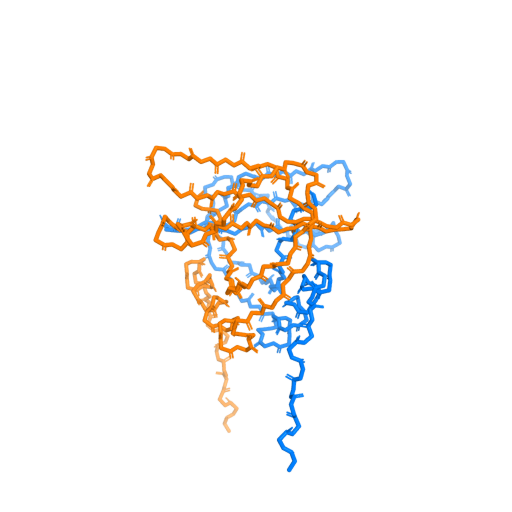 MET B O 1
ATOM 756 N N . LEU B 1 2 ? 23.422 -25.422 5.273 1 37.69 2 LEU B N 1
ATOM 757 C CA . LEU B 1 2 ? 22.734 -24.25 4.754 1 37.69 2 LEU B CA 1
ATOM 758 C C . LEU B 1 2 ? 21.375 -24.078 5.418 1 37.69 2 LEU B C 1
ATOM 760 O O . LEU B 1 2 ? 20.562 -25 5.434 1 37.69 2 LEU B O 1
ATOM 764 N N . SER B 1 3 ? 21.406 -23.578 6.613 1 41.16 3 SER B N 1
ATOM 765 C CA . SER B 1 3 ? 20.094 -23.312 7.199 1 41.16 3 SER B CA 1
ATOM 766 C C . SER B 1 3 ? 19.062 -23.031 6.125 1 41.16 3 SER B C 1
ATOM 768 O O . SER B 1 3 ? 19.188 -22.062 5.371 1 41.16 3 SER B O 1
ATOM 770 N N . SER B 1 4 ? 18.688 -23.984 5.43 1 44.53 4 SER B N 1
ATOM 771 C CA . SER B 1 4 ? 17.578 -23.922 4.477 1 44.53 4 SER B CA 1
ATOM 772 C C . SER B 1 4 ? 16.531 -22.906 4.918 1 44.53 4 SER B C 1
ATOM 774 O O . SER B 1 4 ? 15.891 -23.094 5.953 1 44.53 4 SER B O 1
ATOM 776 N N . GLN B 1 5 ? 16.875 -21.703 5.062 1 45.53 5 GLN B N 1
ATOM 777 C CA . GLN B 1 5 ? 15.891 -20.688 5.398 1 45.53 5 GLN B CA 1
ATOM 778 C C . GLN B 1 5 ? 14.539 -21 4.762 1 45.53 5 GLN B C 1
ATOM 780 O O . GLN B 1 5 ? 14.383 -20.875 3.547 1 45.53 5 GLN B O 1
ATOM 785 N N . THR B 1 6 ? 13.953 -22.094 5.074 1 51.03 6 THR B N 1
ATOM 786 C CA . THR B 1 6 ? 12.609 -22.5 4.68 1 51.03 6 THR B CA 1
ATOM 787 C C . THR B 1 6 ? 11.727 -21.281 4.426 1 51.03 6 THR B C 1
ATOM 789 O O . THR B 1 6 ? 11.633 -20.391 5.277 1 51.03 6 THR B O 1
ATOM 792 N N . SER B 1 7 ? 11.789 -20.812 3.219 1 63.75 7 SER B N 1
ATOM 793 C CA . SER B 1 7 ? 10.969 -19.672 2.83 1 63.75 7 SER B CA 1
ATOM 794 C C . SER B 1 7 ? 9.555 -19.781 3.396 1 63.75 7 SER B C 1
ATOM 796 O O . SER B 1 7 ? 8.781 -20.641 2.967 1 63.75 7 SER B O 1
ATOM 798 N N . SER B 1 8 ? 9.297 -19.516 4.66 1 86.31 8 SER B N 1
ATOM 799 C CA . SER B 1 8 ? 8.008 -19.547 5.34 1 86.31 8 SER B CA 1
ATOM 800 C C . SER B 1 8 ? 6.926 -18.859 4.52 1 86.31 8 SER B C 1
ATOM 802 O O . SER B 1 8 ? 7.207 -17.906 3.795 1 86.31 8 SER B O 1
ATOM 804 N N . ILE B 1 9 ? 5.871 -19.594 4.379 1 95.88 9 ILE B N 1
ATOM 805 C CA . ILE B 1 9 ? 4.695 -19.094 3.686 1 95.88 9 ILE B CA 1
ATOM 806 C C . ILE B 1 9 ? 3.984 -18.062 4.559 1 95.88 9 ILE B C 1
ATOM 808 O O . ILE B 1 9 ? 3.641 -18.344 5.707 1 95.88 9 ILE B O 1
ATOM 812 N N . PHE B 1 10 ? 3.846 -16.891 4.008 1 96.69 10 PHE B N 1
ATOM 813 C CA . PHE B 1 10 ? 3.08 -15.852 4.691 1 96.69 10 PHE B CA 1
ATOM 814 C C . PHE B 1 10 ? 1.584 -16.062 4.496 1 96.69 10 PHE B C 1
ATOM 816 O O . PHE B 1 10 ? 1.141 -16.406 3.398 1 96.69 10 PHE B O 1
ATOM 823 N N . THR B 1 11 ? 0.895 -15.891 5.602 1 96.94 11 THR B N 1
ATOM 824 C CA . THR B 1 11 ? -0.492 -15.492 5.379 1 96.94 11 THR B CA 1
ATOM 825 C C . THR B 1 11 ? -0.578 -14.023 4.973 1 96.94 11 THR B C 1
ATOM 827 O O . THR B 1 11 ? 0.378 -13.266 5.152 1 96.94 11 THR B O 1
ATOM 830 N N . VAL B 1 12 ? -1.778 -13.609 4.508 1 96.25 12 VAL B N 1
ATOM 831 C CA . VAL B 1 12 ? -1.957 -12.227 4.086 1 96.25 12 VAL B CA 1
ATOM 832 C C . VAL B 1 12 ? -1.819 -11.297 5.293 1 96.25 12 VAL B C 1
ATOM 834 O O . VAL B 1 12 ? -1.15 -10.266 5.215 1 96.25 12 VAL B O 1
ATOM 837 N N . SER B 1 13 ? -2.342 -11.734 6.422 1 96.19 13 SER B N 1
ATOM 838 C CA . SER B 1 13 ? -2.291 -10.922 7.637 1 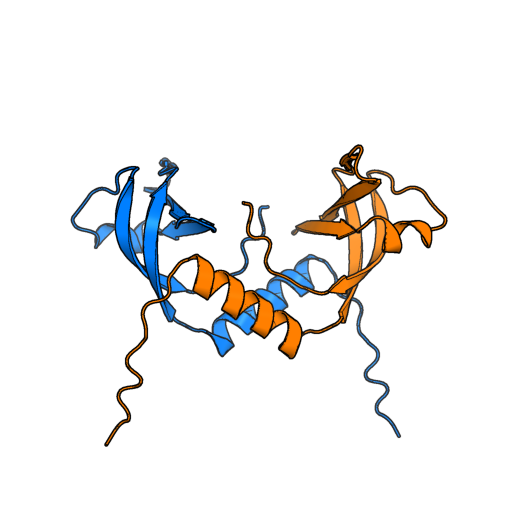96.19 13 SER B CA 1
ATOM 839 C C . SER B 1 13 ? -0.862 -10.797 8.156 1 96.19 13 SER B C 1
ATOM 841 O O . SER B 1 13 ? -0.434 -9.719 8.555 1 96.19 13 SER B O 1
ATOM 843 N N . ARG B 1 14 ? -0.155 -11.852 8.133 1 94.88 14 ARG B N 1
ATOM 844 C CA . ARG B 1 14 ? 1.226 -11.828 8.602 1 94.88 14 ARG B CA 1
ATOM 845 C C . ARG B 1 14 ? 2.1 -10.977 7.688 1 94.88 14 ARG B C 1
ATOM 847 O O . ARG B 1 14 ? 2.98 -10.258 8.156 1 94.88 14 ARG B O 1
ATOM 854 N N . LEU B 1 15 ? 1.889 -11.086 6.434 1 94.81 15 LEU B N 1
ATOM 855 C CA . LEU B 1 15 ? 2.611 -10.25 5.477 1 94.81 15 LEU B CA 1
ATOM 856 C C . LEU B 1 15 ? 2.391 -8.773 5.77 1 94.81 15 LEU B C 1
ATOM 858 O O . LEU B 1 15 ? 3.352 -8.008 5.887 1 94.81 15 LEU B O 1
ATOM 862 N N . ASN B 1 16 ? 1.127 -8.414 5.871 1 93.31 16 ASN B N 1
ATOM 863 C CA . ASN B 1 16 ? 0.793 -7.016 6.141 1 93.31 16 ASN B CA 1
ATOM 864 C C . ASN B 1 16 ? 1.454 -6.52 7.422 1 93.31 16 ASN B C 1
ATOM 866 O O . ASN B 1 16 ? 1.972 -5.402 7.469 1 93.31 16 ASN B O 1
ATOM 870 N N . GLN B 1 17 ? 1.46 -7.336 8.414 1 93.88 17 GLN B N 1
ATOM 871 C CA . GLN B 1 17 ? 2.066 -6.969 9.688 1 93.88 17 GLN B CA 1
ATOM 872 C C . GLN B 1 17 ? 3.578 -6.816 9.555 1 93.88 17 GLN B C 1
ATOM 874 O O . GLN B 1 17 ? 4.16 -5.871 10.086 1 93.88 17 GLN B O 1
ATOM 879 N N . THR B 1 18 ? 4.16 -7.727 8.922 1 93.5 18 THR B N 1
ATOM 880 C CA . THR B 1 18 ? 5.605 -7.703 8.727 1 93.5 18 THR B CA 1
ATOM 881 C C . THR B 1 18 ? 6.031 -6.453 7.961 1 93.5 18 THR B C 1
ATOM 883 O O . THR B 1 18 ? 6.988 -5.777 8.352 1 93.5 18 THR B O 1
ATOM 886 N N . VAL B 1 19 ? 5.293 -6.148 6.922 1 93.25 19 VAL B N 1
ATOM 887 C CA . VAL B 1 19 ? 5.586 -4.973 6.109 1 93.25 19 VAL B CA 1
ATOM 888 C C . VAL B 1 19 ? 5.441 -3.711 6.961 1 93.25 19 VAL B C 1
ATOM 890 O O . VAL B 1 19 ? 6.293 -2.818 6.906 1 93.25 19 VAL B O 1
ATOM 893 N N . ARG B 1 20 ? 4.414 -3.658 7.688 1 92.62 20 ARG B N 1
ATOM 894 C CA . ARG B 1 20 ? 4.188 -2.518 8.57 1 92.62 20 ARG B CA 1
ATOM 895 C C . ARG B 1 20 ? 5.367 -2.311 9.508 1 92.62 20 ARG B C 1
ATOM 897 O O . ARG B 1 20 ? 5.871 -1.193 9.641 1 92.62 20 ARG B O 1
ATOM 904 N N . LEU B 1 21 ? 5.766 -3.35 10.172 1 93.88 21 LEU B N 1
ATOM 905 C CA . LEU B 1 21 ? 6.855 -3.273 11.148 1 93.88 21 LEU B CA 1
ATOM 906 C C . LEU B 1 21 ? 8.156 -2.869 10.469 1 93.88 21 LEU B C 1
ATOM 908 O O . LEU B 1 21 ? 8.922 -2.062 11.008 1 93.88 21 LEU B O 1
ATOM 912 N N . LEU B 1 22 ? 8.336 -3.428 9.344 1 94.19 22 LEU B N 1
ATOM 913 C CA . LEU B 1 22 ? 9.547 -3.111 8.594 1 94.19 22 LEU B CA 1
ATOM 914 C C . LEU B 1 22 ? 9.602 -1.626 8.25 1 94.19 22 LEU B C 1
ATOM 916 O O . LEU B 1 22 ? 10.633 -0.979 8.453 1 94.19 22 LEU B O 1
ATOM 920 N N . LEU B 1 23 ? 8.492 -1.119 7.742 1 93.31 23 LEU B N 1
ATOM 921 C CA . LEU B 1 23 ? 8.445 0.288 7.359 1 93.31 23 LEU B CA 1
ATOM 922 C C . LEU B 1 23 ? 8.594 1.189 8.578 1 93.31 23 LEU B C 1
ATOM 924 O O . LEU B 1 23 ? 9.297 2.199 8.531 1 93.31 23 LEU B O 1
ATOM 928 N N . GLU B 1 24 ? 7.961 0.837 9.609 1 92.69 24 GLU B N 1
ATOM 929 C CA . GLU B 1 24 ? 8.078 1.613 10.836 1 92.69 24 GLU B CA 1
ATOM 930 C C . GLU B 1 24 ? 9.523 1.653 11.328 1 92.69 24 GLU B C 1
ATOM 932 O O . GLU B 1 24 ? 10 2.699 11.773 1 92.69 24 GLU B O 1
ATOM 937 N N . GLN B 1 25 ? 10.164 0.581 11.266 1 93.38 25 GLN B N 1
ATOM 938 C CA . GLN B 1 25 ? 11.531 0.464 11.758 1 93.38 25 GLN B CA 1
ATOM 939 C C . GLN B 1 25 ? 12.508 1.189 10.836 1 93.38 25 GLN B C 1
ATOM 941 O O . GLN B 1 25 ? 13.414 1.883 11.305 1 93.38 25 GLN B O 1
ATOM 946 N N . GLU B 1 26 ? 12.328 1.09 9.555 1 93 26 GLU B N 1
ATOM 947 C CA . GLU B 1 26 ? 13.32 1.572 8.594 1 93 26 GLU B CA 1
ATOM 948 C C . GLU B 1 26 ? 13.086 3.039 8.25 1 93 26 GLU B C 1
ATOM 950 O O . GLU B 1 26 ? 14.031 3.77 7.941 1 93 26 GLU B O 1
ATOM 955 N N . MET B 1 27 ? 11.836 3.441 8.297 1 90.81 27 MET B N 1
ATOM 956 C CA . MET B 1 27 ? 11.539 4.801 7.848 1 90.81 27 MET B CA 1
ATOM 957 C C . MET B 1 27 ? 11.203 5.703 9.031 1 90.81 27 MET B C 1
ATOM 959 O O . MET B 1 27 ? 11.586 6.875 9.047 1 90.81 27 MET B O 1
ATOM 963 N N . GLY B 1 28 ? 10.516 5.137 10.023 1 89.5 28 GLY B N 1
ATOM 964 C CA . GLY B 1 28 ? 10.062 5.973 11.125 1 89.5 28 GLY B CA 1
ATOM 965 C C . GLY B 1 28 ? 9.117 7.078 10.688 1 89.5 28 GLY B C 1
ATOM 966 O O . GLY B 1 28 ? 8.258 6.867 9.828 1 89.5 28 GLY B O 1
ATOM 967 N N . GLN B 1 29 ? 9.258 8.234 11.383 1 94 29 GLN B N 1
ATOM 968 C CA . GLN B 1 29 ? 8.477 9.406 11 1 94 29 GLN B CA 1
ATOM 969 C C . GLN B 1 29 ? 9.195 10.219 9.922 1 94 29 GLN B C 1
ATOM 971 O O . GLN B 1 29 ? 10.398 10.438 10.008 1 94 29 GLN B O 1
ATOM 976 N N . VAL B 1 30 ? 8.32 10.594 8.898 1 95.88 30 VAL B N 1
ATOM 977 C CA . VAL B 1 30 ? 8.922 11.344 7.805 1 95.88 30 VAL B CA 1
ATOM 978 C C . VAL B 1 30 ? 8.086 12.586 7.508 1 95.88 30 VAL B C 1
ATOM 980 O O . VAL B 1 30 ? 6.91 12.648 7.859 1 95.88 30 VAL B O 1
ATOM 983 N N . TRP B 1 31 ? 8.727 13.609 6.953 1 97.19 31 TRP B N 1
ATOM 984 C CA . TRP B 1 31 ? 8.016 14.766 6.41 1 97.19 31 TRP B CA 1
ATOM 985 C C . TRP B 1 31 ? 7.672 14.555 4.941 1 97.19 31 TRP B C 1
ATOM 987 O O . TRP B 1 31 ? 8.516 14.125 4.152 1 97.19 31 TRP B O 1
ATOM 997 N N . ILE B 1 32 ? 6.371 14.805 4.582 1 97.06 32 ILE B N 1
ATOM 998 C CA . ILE B 1 32 ? 5.887 14.594 3.223 1 97.06 32 ILE B CA 1
ATOM 999 C C . ILE B 1 32 ? 5.219 15.867 2.707 1 97.06 32 ILE B C 1
ATOM 1001 O O . ILE B 1 32 ? 4.395 16.469 3.4 1 97.06 32 ILE B O 1
ATOM 1005 N N . SER B 1 33 ? 5.633 16.25 1.562 1 98.19 33 SER B N 1
ATOM 1006 C CA . SER B 1 33 ? 4.977 17.359 0.874 1 98.19 33 SER B CA 1
ATOM 1007 C C . SER B 1 33 ? 4.043 16.859 -0.222 1 98.19 33 SER B C 1
ATOM 1009 O O . SER B 1 33 ? 4.391 15.938 -0.97 1 98.19 33 SER B O 1
ATOM 1011 N N . GLY B 1 34 ? 2.867 17.391 -0.292 1 97.81 34 GLY B N 1
ATOM 1012 C CA . GLY B 1 34 ? 1.905 17 -1.309 1 97.81 34 GLY B CA 1
ATOM 1013 C C . GLY B 1 34 ? 0.655 17.859 -1.314 1 97.81 34 GLY B C 1
ATOM 1014 O O . GLY B 1 34 ? 0.496 18.734 -0.465 1 97.81 34 GLY B O 1
ATOM 1015 N N . GLU B 1 35 ? -0.069 17.641 -2.307 1 98.62 35 GLU B N 1
ATOM 1016 C CA . GLU B 1 35 ? -1.358 18.312 -2.455 1 98.62 35 GLU B CA 1
ATOM 1017 C C . GLU B 1 35 ? -2.486 17.469 -1.863 1 98.62 35 GLU B C 1
ATOM 1019 O O . GLU B 1 35 ? -2.576 16.266 -2.127 1 98.62 35 GLU B O 1
ATOM 1024 N N . ILE B 1 36 ? -3.402 18.109 -1.159 1 98.06 36 ILE B N 1
ATOM 1025 C CA . ILE B 1 36 ? -4.512 17.406 -0.521 1 98.06 36 ILE B CA 1
ATOM 1026 C C . ILE B 1 36 ? -5.602 17.125 -1.551 1 98.06 36 ILE B C 1
ATOM 1028 O O . ILE B 1 36 ? -5.941 17.984 -2.361 1 98.06 36 ILE B O 1
ATOM 1032 N N . SER B 1 37 ? -6.07 15.867 -1.514 1 97.5 37 SER B N 1
ATOM 1033 C CA . SER B 1 37 ? -7.258 15.477 -2.266 1 97.5 37 SER B CA 1
ATOM 1034 C C . SER B 1 37 ? -8.125 14.508 -1.466 1 97.5 37 SER B C 1
ATOM 1036 O O . SER B 1 37 ? -7.648 13.875 -0.524 1 97.5 37 SER B O 1
ATOM 1038 N N . ASN B 1 38 ? -9.484 14.516 -1.697 1 96.12 38 ASN B N 1
ATOM 1039 C CA . ASN B 1 38 ? -10.422 13.539 -1.161 1 96.12 38 ASN B CA 1
ATOM 1040 C C . ASN B 1 38 ? -10.5 13.617 0.361 1 96.12 38 ASN B C 1
ATOM 1042 O O . ASN B 1 38 ? -10.461 12.594 1.043 1 96.12 38 ASN B O 1
ATOM 1046 N N . PHE B 1 39 ? -10.586 14.805 0.811 1 96.88 39 PHE B N 1
ATOM 1047 C CA . PHE B 1 39 ? -10.664 14.992 2.256 1 96.88 39 PHE B CA 1
ATOM 1048 C C . PHE B 1 39 ? -12.031 14.562 2.783 1 96.88 39 PHE B C 1
ATOM 1050 O O . PHE B 1 39 ? -13.062 14.945 2.236 1 96.88 39 PHE B O 1
ATOM 1057 N N . THR B 1 40 ? -11.992 13.781 3.805 1 96.81 40 THR B N 1
ATOM 1058 C CA . THR B 1 40 ? -13.219 13.367 4.477 1 96.81 40 THR B CA 1
ATOM 1059 C C . THR B 1 40 ? -13.031 13.359 5.992 1 96.81 40 THR B C 1
ATOM 1061 O O . THR B 1 40 ? -11.922 13.133 6.484 1 96.81 40 THR B O 1
ATOM 1064 N N . GLN B 1 41 ? -14.133 13.672 6.711 1 95.62 41 GLN B N 1
ATOM 1065 C CA . GLN B 1 41 ? -14.164 13.633 8.172 1 95.62 41 GLN B CA 1
ATOM 1066 C C . GLN B 1 41 ? -15.438 12.953 8.672 1 95.62 41 GLN B C 1
ATOM 1068 O O . GLN B 1 41 ? -16.453 13.609 8.867 1 95.62 41 GLN B O 1
ATOM 1073 N N . PRO B 1 42 ? -15.336 11.703 8.945 1 96.38 42 PRO B N 1
ATOM 1074 C CA . PRO B 1 42 ? -16.5 10.992 9.5 1 96.38 42 PRO B CA 1
ATOM 1075 C C . PRO B 1 42 ? -16.859 11.461 10.906 1 96.38 42 PRO B C 1
ATOM 1077 O O . PRO B 1 42 ? -16.141 12.281 11.492 1 96.38 42 PRO B O 1
ATOM 1080 N N . ALA B 1 43 ? -18.016 10.883 11.398 1 96.56 43 ALA B N 1
ATOM 1081 C CA . ALA B 1 43 ? -18.547 11.289 12.695 1 96.56 43 ALA B CA 1
ATOM 1082 C C . ALA B 1 43 ? -17.547 11.016 13.812 1 96.56 43 ALA B C 1
ATOM 1084 O O . ALA B 1 43 ? -17.547 11.703 14.836 1 96.56 43 ALA B O 1
ATOM 1085 N N . SER B 1 44 ? -16.641 10.039 13.664 1 95.25 44 SER B N 1
ATOM 1086 C CA . SER B 1 44 ? -15.617 9.695 14.641 1 95.25 44 SER B CA 1
ATOM 1087 C C . SER B 1 44 ? -14.656 10.859 14.859 1 95.25 44 SER B C 1
ATOM 1089 O O . SER B 1 44 ? -13.922 10.883 15.852 1 95.25 44 SER B O 1
ATOM 1091 N N . GLY B 1 45 ? -14.625 11.727 13.828 1 94.81 45 GLY B N 1
ATOM 1092 C CA . GLY B 1 45 ? -13.758 12.891 13.938 1 94.81 45 GLY B CA 1
ATOM 1093 C C . GLY B 1 45 ? -12.406 12.695 13.273 1 94.81 45 GLY B C 1
ATOM 1094 O O . GLY B 1 45 ? -11.625 13.633 13.164 1 94.81 45 GLY B O 1
ATOM 1095 N N . HIS B 1 46 ? -12.086 11.539 12.82 1 96.75 46 HIS B N 1
ATOM 1096 C CA . HIS B 1 46 ? -10.828 11.266 12.125 1 96.75 46 HIS B CA 1
ATOM 1097 C C . HIS B 1 46 ? -10.836 11.859 10.727 1 96.75 46 HIS B C 1
ATOM 1099 O O . HIS B 1 46 ? -11.891 11.945 10.086 1 96.75 46 HIS B O 1
ATOM 1105 N N . TRP B 1 47 ? -9.641 12.242 10.328 1 96.69 47 TRP B N 1
ATOM 1106 C CA . TRP B 1 47 ? -9.508 12.758 8.969 1 96.69 47 TRP B CA 1
ATOM 1107 C C . TRP B 1 47 ? -8.891 11.711 8.047 1 96.69 47 TRP B C 1
ATOM 1109 O O . TRP B 1 47 ? -7.938 11.031 8.43 1 96.69 47 TRP B O 1
ATOM 1119 N N . TYR B 1 48 ? -9.477 11.648 6.906 1 96.12 48 TYR B N 1
ATOM 1120 C CA . TYR B 1 48 ? -8.891 10.875 5.812 1 96.12 48 TYR B CA 1
ATOM 1121 C C . TYR B 1 48 ? -8.703 11.742 4.574 1 96.12 48 TYR B C 1
ATOM 1123 O O . TYR B 1 48 ? -9.57 12.555 4.238 1 96.12 48 TYR B O 1
ATOM 1131 N N . PHE B 1 49 ? -7.617 11.586 3.979 1 96.06 49 PHE B N 1
ATOM 1132 C CA . PHE B 1 49 ? -7.355 12.352 2.762 1 96.06 49 PHE B CA 1
ATOM 1133 C C . PHE B 1 49 ? -6.254 11.695 1.939 1 96.06 49 PHE B C 1
ATOM 1135 O O . PHE B 1 49 ? -5.668 10.695 2.361 1 96.06 49 PHE B O 1
ATOM 1142 N N . THR B 1 50 ? -6.086 12.133 0.79 1 96.62 50 THR B N 1
ATOM 1143 C CA . THR B 1 50 ? -5.004 11.695 -0.088 1 96.62 50 THR B CA 1
ATOM 1144 C C . THR B 1 50 ? -3.975 12.805 -0.274 1 96.62 50 THR B C 1
ATOM 1146 O O . THR B 1 50 ? -4.336 13.977 -0.45 1 96.62 50 THR B O 1
ATOM 1149 N N . LEU B 1 51 ? -2.76 12.484 -0.164 1 97 51 LEU B N 1
ATOM 1150 C CA . LEU B 1 51 ? -1.679 13.367 -0.59 1 97 51 LEU B CA 1
ATOM 1151 C C . LEU B 1 51 ? -1.156 12.961 -1.965 1 97 51 LEU B C 1
ATOM 1153 O O . LEU B 1 51 ? -0.908 11.781 -2.217 1 97 51 LEU B O 1
ATOM 1157 N N . LYS B 1 52 ? -1.129 13.969 -2.795 1 97.62 52 LYS B N 1
ATOM 1158 C CA . LYS B 1 52 ? -0.7 13.594 -4.141 1 97.62 52 LYS B CA 1
ATOM 1159 C C . LYS B 1 52 ? 0.32 14.594 -4.688 1 97.62 52 LYS B C 1
ATOM 1161 O O . LYS B 1 52 ? 0.408 15.727 -4.203 1 97.62 52 LYS B O 1
ATOM 1166 N N . ASP B 1 53 ? 1.12 14.164 -5.613 1 97.19 53 ASP B N 1
ATOM 1167 C CA . ASP B 1 53 ? 1.861 15.016 -6.543 1 97.19 53 ASP B CA 1
ATOM 1168 C C . ASP B 1 53 ? 1.543 14.648 -7.988 1 97.19 53 ASP B C 1
ATOM 1170 O O . ASP B 1 53 ? 0.479 14.094 -8.273 1 97.19 53 ASP B O 1
ATOM 1174 N N . ASP B 1 54 ? 2.367 14.961 -8.938 1 95 54 ASP B N 1
ATOM 1175 C CA . ASP B 1 54 ? 2.023 14.836 -10.352 1 95 54 ASP B CA 1
ATOM 1176 C C . ASP B 1 54 ? 1.931 13.367 -10.766 1 95 54 ASP B C 1
ATOM 1178 O O . ASP B 1 54 ? 1.189 13.023 -11.688 1 95 54 ASP B O 1
ATOM 1182 N N . THR B 1 55 ? 2.619 12.531 -9.992 1 94.44 55 THR B N 1
ATOM 1183 C CA . THR B 1 55 ? 2.785 11.195 -10.547 1 94.44 55 THR B CA 1
ATOM 1184 C C . THR B 1 55 ? 2.367 10.133 -9.539 1 94.44 55 THR B C 1
ATOM 1186 O O . THR B 1 55 ? 2.352 8.945 -9.852 1 94.44 55 THR B O 1
ATOM 1189 N N . ALA B 1 56 ? 2.02 10.602 -8.297 1 95.25 56 ALA B N 1
ATOM 1190 C CA . ALA B 1 56 ? 1.737 9.594 -7.277 1 95.25 56 ALA B CA 1
ATOM 1191 C C . ALA B 1 56 ? 0.787 10.148 -6.215 1 95.25 56 ALA 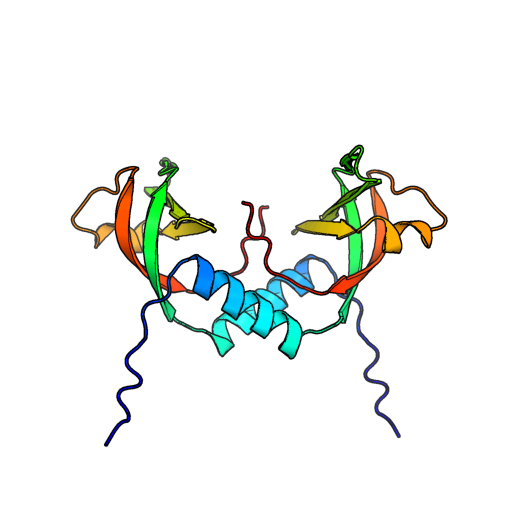B C 1
ATOM 1193 O O . ALA B 1 56 ? 0.547 11.352 -6.152 1 95.25 56 ALA B O 1
ATOM 1194 N N . GLN B 1 57 ? 0.2 9.227 -5.488 1 95.31 57 GLN B N 1
ATOM 1195 C CA . GLN B 1 57 ? -0.671 9.586 -4.375 1 95.31 57 GLN B CA 1
ATOM 1196 C C . GLN B 1 57 ? -0.531 8.602 -3.221 1 95.31 57 GLN B C 1
ATOM 1198 O O . GLN B 1 57 ? -0.103 7.465 -3.42 1 95.31 57 GLN B O 1
ATOM 1203 N N . VAL B 1 58 ? -0.841 9.023 -2.02 1 93.94 58 VAL B N 1
ATOM 1204 C CA . VAL B 1 58 ? -0.873 8.164 -0.837 1 93.94 58 VAL B CA 1
ATOM 1205 C C . VAL B 1 58 ? -2.051 8.555 0.052 1 93.94 58 VAL B C 1
ATOM 1207 O O . VAL B 1 58 ? -2.369 9.742 0.185 1 93.94 58 VAL B O 1
ATOM 1210 N N . ARG B 1 59 ? -2.645 7.496 0.571 1 93.12 59 ARG B N 1
ATOM 1211 C CA . ARG B 1 59 ? -3.736 7.746 1.506 1 93.12 59 ARG B CA 1
ATOM 1212 C C . ARG B 1 59 ? -3.205 8.039 2.904 1 93.12 59 ARG B C 1
ATOM 1214 O O . ARG B 1 59 ? -2.254 7.402 3.361 1 93.12 59 ARG B O 1
ATOM 1221 N N . CYS B 1 60 ? -3.889 8.938 3.492 1 95.5 60 CYS B N 1
ATOM 1222 C CA . CYS B 1 60 ? -3.463 9.391 4.812 1 95.5 60 CYS B CA 1
ATOM 1223 C C . CYS B 1 60 ? -4.625 9.359 5.801 1 95.5 60 CYS B C 1
ATOM 1225 O O . CYS B 1 60 ? -5.773 9.586 5.418 1 95.5 60 CYS B O 1
ATOM 1227 N N . ALA B 1 61 ? -4.281 9.078 6.961 1 95.19 61 ALA B N 1
ATOM 1228 C CA . ALA B 1 61 ? -5.223 9.164 8.078 1 95.19 61 ALA B CA 1
ATOM 1229 C C . ALA B 1 61 ? -4.641 9.992 9.219 1 95.19 61 ALA B C 1
ATOM 1231 O O . ALA B 1 61 ? -3.459 9.859 9.547 1 95.19 61 ALA B O 1
ATOM 1232 N N . MET B 1 62 ? -5.496 10.875 9.727 1 95.88 62 MET B N 1
ATOM 1233 C CA . MET B 1 62 ? -5.145 11.617 10.93 1 95.88 62 MET B CA 1
ATOM 1234 C C . MET B 1 62 ? -6.207 11.438 12.008 1 95.88 62 MET B C 1
ATOM 1236 O O . MET B 1 62 ? -7.34 11.898 11.859 1 95.88 62 MET B O 1
ATOM 1240 N N . PHE B 1 63 ? -5.789 10.844 13.07 1 94.62 63 PHE B N 1
ATOM 1241 C CA . PHE B 1 63 ? -6.738 10.508 14.125 1 94.62 63 PHE B CA 1
ATOM 1242 C C . PHE B 1 63 ? -7.141 11.758 14.906 1 94.62 63 PHE B C 1
ATOM 1244 O O . PHE B 1 63 ? -6.383 12.727 14.969 1 94.62 63 PHE B O 1
ATOM 1251 N N . ARG B 1 64 ? -8.242 11.805 15.477 1 94.12 64 ARG B N 1
ATOM 1252 C CA . ARG B 1 64 ? -8.898 12.945 16.109 1 94.12 64 ARG B CA 1
ATOM 1253 C C . ARG B 1 64 ? -7.984 13.602 17.141 1 94.12 64 ARG B C 1
ATOM 1255 O O . ARG B 1 64 ? -7.984 14.828 17.281 1 94.12 64 ARG B O 1
ATOM 1262 N N . ASN B 1 65 ? -7.223 12.867 17.859 1 92.75 65 ASN B N 1
ATOM 1263 C CA . ASN B 1 65 ? -6.336 13.422 18.875 1 92.75 65 ASN B CA 1
ATOM 1264 C C . ASN B 1 65 ? -5.18 14.195 18.234 1 92.75 65 ASN B C 1
ATOM 1266 O O . ASN B 1 65 ? -4.594 15.07 18.875 1 92.75 65 ASN B O 1
ATOM 1270 N N . SER B 1 66 ? -4.895 13.898 17.047 1 90.81 66 SER B N 1
ATOM 1271 C CA . SER B 1 66 ? -3.799 14.555 16.344 1 90.81 66 SER B CA 1
ATOM 1272 C C . SER B 1 66 ? -4.289 15.766 15.555 1 90.81 66 SER B C 1
ATOM 1274 O O . SER B 1 66 ? -3.604 16.781 15.484 1 90.81 66 SER B O 1
ATOM 1276 N N . ASN B 1 67 ? -5.453 15.656 14.977 1 89.94 67 ASN B N 1
ATOM 1277 C CA . ASN B 1 67 ? -5.891 16.719 14.086 1 89.94 67 ASN B CA 1
ATOM 1278 C C . ASN B 1 67 ? -6.371 17.938 14.867 1 89.94 67 ASN B C 1
ATOM 1280 O O . ASN B 1 67 ? -6.566 19.016 14.297 1 89.94 67 ASN B O 1
ATOM 1284 N N . ARG B 1 68 ? -6.547 17.859 16.125 1 87.25 68 ARG B N 1
ATOM 1285 C CA . ARG B 1 68 ? -6.93 19 16.953 1 87.25 68 ARG B CA 1
ATOM 1286 C C . ARG B 1 68 ? -5.816 20.031 17 1 87.25 68 ARG B C 1
ATOM 1288 O O . ARG B 1 68 ? -6.074 21.219 17.25 1 87.25 68 ARG B O 1
ATOM 1295 N N . ARG B 1 69 ? -4.648 19.609 16.734 1 89.31 69 ARG B N 1
ATOM 1296 C CA . ARG B 1 69 ? -3.492 20.5 16.781 1 89.31 69 ARG B CA 1
ATOM 1297 C C . ARG B 1 69 ? -3.354 21.297 15.5 1 89.31 69 ARG B C 1
ATOM 1299 O O . ARG B 1 69 ? -2.576 22.25 15.438 1 89.31 69 ARG B O 1
ATOM 1306 N N . VAL B 1 70 ? -4.125 20.906 14.508 1 91.12 70 VAL B N 1
ATOM 1307 C CA . VAL B 1 70 ? -4.035 21.578 13.211 1 91.12 70 VAL B CA 1
ATOM 1308 C C . VAL B 1 70 ? -4.895 22.844 13.227 1 91.12 70 VAL B C 1
ATOM 1310 O O . VAL B 1 70 ? -6.07 22.797 13.594 1 91.12 70 VAL B O 1
ATOM 1313 N N . THR B 1 71 ? -4.305 23.906 12.766 1 90.44 71 THR B N 1
ATOM 1314 C CA . THR B 1 71 ? -4.93 25.219 12.914 1 90.44 71 THR B CA 1
ATOM 1315 C C . THR B 1 71 ? -5.68 25.609 11.648 1 90.44 71 THR B C 1
ATOM 1317 O O . THR B 1 71 ? -6.176 26.734 11.531 1 90.44 71 THR B O 1
ATOM 1320 N N . PHE B 1 72 ? -5.707 24.859 10.688 1 90.88 72 PHE B N 1
ATOM 1321 C CA . PHE B 1 72 ? -6.441 25.141 9.453 1 90.88 72 PHE B CA 1
ATOM 1322 C C . PHE B 1 72 ? -7.266 23.922 9.039 1 90.88 72 PHE B C 1
ATOM 1324 O O . PHE B 1 72 ? -7.059 22.828 9.547 1 90.88 72 PHE B O 1
ATOM 1331 N N . ARG B 1 73 ? -8.203 24.219 8.117 1 87.56 73 ARG B N 1
ATOM 1332 C CA . ARG B 1 73 ? -8.984 23.109 7.562 1 87.56 73 ARG B CA 1
ATOM 1333 C C . ARG B 1 73 ? -8.422 22.688 6.215 1 87.56 73 ARG B C 1
ATOM 1335 O O . ARG B 1 73 ? -8.367 23.469 5.273 1 87.56 73 ARG B O 1
ATOM 1342 N N . PRO B 1 74 ? -8.109 21.453 6.129 1 93.12 74 PRO B N 1
ATOM 1343 C CA . PRO B 1 74 ? -7.586 20.984 4.84 1 93.12 74 PRO B CA 1
ATOM 1344 C C . PRO B 1 74 ? -8.578 21.188 3.695 1 93.12 74 PRO B C 1
ATOM 1346 O O . PRO B 1 74 ? -9.781 20.969 3.871 1 93.12 74 PRO B O 1
ATOM 1349 N N . GLN B 1 75 ? -8.07 21.672 2.568 1 95.25 75 GLN B N 1
ATOM 1350 C CA . GLN B 1 75 ? -8.875 21.906 1.374 1 95.25 75 GLN B CA 1
ATOM 1351 C C . GLN B 1 75 ? -8.312 21.141 0.174 1 95.25 75 GLN B C 1
ATOM 1353 O O . GLN B 1 75 ? -7.09 21.047 0.015 1 95.25 75 GLN B O 1
ATOM 1358 N N . HIS B 1 76 ? -9.203 20.656 -0.664 1 96.75 76 HIS B N 1
ATOM 1359 C CA . HIS B 1 76 ? -8.773 20.062 -1.928 1 96.75 76 HIS B CA 1
ATOM 1360 C C . HIS B 1 76 ? -7.863 21.016 -2.693 1 96.75 76 HIS B C 1
ATOM 1362 O O . HIS B 1 76 ? -8.18 22.203 -2.846 1 96.75 76 HIS B O 1
ATOM 1368 N N . GLY B 1 77 ? -6.84 20.531 -3.104 1 97.44 77 GLY B N 1
ATOM 1369 C CA . GLY B 1 77 ? -5.922 21.328 -3.908 1 97.44 77 GLY B CA 1
ATOM 1370 C C . GLY B 1 77 ? -4.891 22.062 -3.08 1 97.44 77 GLY B C 1
ATOM 1371 O O . GLY B 1 77 ? -3.965 22.672 -3.627 1 97.44 77 GLY B O 1
ATOM 1372 N N . GLN B 1 78 ? -4.957 22.031 -1.799 1 97.5 78 GLN B N 1
ATOM 1373 C CA . GLN B 1 78 ? -4.039 22.734 -0.908 1 97.5 78 GLN B CA 1
ATOM 1374 C C . GLN B 1 78 ? -2.699 22.016 -0.816 1 97.5 78 GLN B C 1
ATOM 1376 O O . GLN B 1 78 ? -2.654 20.797 -0.632 1 97.5 78 GLN B O 1
ATOM 1381 N N . GLN B 1 79 ? -1.617 22.828 -0.975 1 98.12 79 GLN B N 1
ATOM 1382 C CA . GLN B 1 79 ? -0.274 22.297 -0.768 1 98.12 79 GLN B CA 1
ATOM 1383 C C . GLN B 1 79 ? 0.091 22.297 0.714 1 98.12 79 GLN B C 1
ATOM 1385 O O . GLN B 1 79 ? -0.023 23.312 1.394 1 98.12 79 GLN B O 1
ATOM 1390 N N . VAL B 1 80 ? 0.567 21.094 1.191 1 97.62 80 VAL B N 1
ATOM 1391 C CA . VAL B 1 80 ? 0.876 20.984 2.613 1 97.62 80 VAL B CA 1
ATOM 1392 C C . VAL B 1 80 ? 2.162 20.188 2.807 1 97.62 80 VAL B C 1
ATOM 1394 O O . VAL B 1 80 ? 2.643 19.547 1.874 1 97.62 80 VAL B O 1
ATOM 1397 N N . VAL B 1 81 ? 2.77 20.359 4.016 1 96.56 81 VAL B N 1
ATOM 1398 C CA . VAL B 1 81 ? 3.826 19.5 4.539 1 96.56 81 VAL B CA 1
ATOM 1399 C C . VAL B 1 81 ? 3.357 18.828 5.828 1 96.56 81 VAL B C 1
ATOM 1401 O O . VAL B 1 81 ? 2.939 19.516 6.77 1 96.56 81 VAL B O 1
ATOM 1404 N N . VAL B 1 82 ? 3.439 17.5 5.812 1 95.56 82 VAL B N 1
ATOM 1405 C CA . VAL B 1 82 ? 2.908 16.75 6.953 1 95.56 82 VAL B CA 1
ATOM 1406 C C . VAL B 1 82 ? 3.979 15.812 7.504 1 95.56 82 VAL B C 1
ATOM 1408 O O . VAL B 1 82 ? 4.77 15.25 6.742 1 95.56 82 VAL B O 1
ATOM 1411 N N . ARG B 1 83 ? 3.955 15.719 8.797 1 94.75 83 ARG B N 1
ATOM 1412 C CA . ARG B 1 83 ? 4.742 14.672 9.438 1 94.75 83 ARG B CA 1
ATOM 1413 C C . ARG B 1 83 ? 3.93 13.391 9.609 1 94.75 83 ARG B C 1
ATOM 1415 O O . ARG B 1 83 ? 2.832 13.414 10.164 1 94.75 83 ARG B O 1
ATOM 1422 N N . ALA B 1 84 ? 4.504 12.219 9.031 1 95 84 ALA B N 1
ATOM 1423 C CA . ALA B 1 84 ? 3.684 11.016 9 1 95 84 ALA B CA 1
ATOM 1424 C C . ALA B 1 84 ? 4.508 9.781 9.359 1 95 84 ALA B C 1
ATOM 1426 O O . ALA B 1 84 ? 5.734 9.797 9.25 1 95 84 ALA B O 1
ATOM 1427 N N . THR B 1 85 ? 3.844 8.844 9.898 1 93.88 85 THR B N 1
ATOM 1428 C CA . THR B 1 85 ? 4.355 7.48 10.023 1 93.88 85 THR B CA 1
ATOM 1429 C C . THR B 1 85 ? 3.879 6.621 8.859 1 93.88 85 THR B C 1
ATOM 1431 O O . THR B 1 85 ? 2.689 6.609 8.531 1 93.88 85 THR B O 1
ATOM 1434 N N . ILE B 1 86 ? 4.879 5.922 8.211 1 91.31 86 ILE B N 1
ATOM 1435 C CA . ILE B 1 86 ? 4.535 5.137 7.027 1 91.31 86 ILE B CA 1
ATOM 1436 C C . ILE B 1 86 ? 4.043 3.756 7.449 1 91.31 86 ILE B C 1
ATOM 1438 O O . ILE B 1 86 ? 4.719 3.049 8.195 1 91.31 86 ILE B O 1
ATOM 1442 N N . THR B 1 87 ? 2.914 3.508 7.105 1 85.06 87 THR B N 1
ATOM 1443 C CA . THR B 1 87 ? 2.322 2.191 7.316 1 85.06 87 THR B CA 1
ATOM 1444 C C . THR B 1 87 ? 1.69 1.671 6.027 1 85.06 87 THR B C 1
ATOM 1446 O O . THR B 1 87 ? 1.622 2.391 5.027 1 85.06 87 THR B O 1
ATOM 1449 N N . ARG B 1 88 ? 1.582 0.424 5.957 1 69.44 88 ARG B N 1
ATOM 1450 C CA . ARG B 1 88 ? 0.933 -0.121 4.77 1 69.44 88 ARG B CA 1
ATOM 1451 C C . ARG B 1 88 ? -0.585 -0.038 4.887 1 69.44 88 ARG B C 1
ATOM 1453 O O . ARG B 1 88 ? -1.134 -0.144 5.988 1 69.44 88 ARG B O 1
ATOM 1460 N N . TYR B 1 89 ? -1.173 0.711 3.643 1 54.94 89 TYR B N 1
ATOM 1461 C CA . TYR B 1 89 ? -2.631 0.725 3.643 1 54.94 89 TYR B CA 1
ATOM 1462 C C . TYR B 1 89 ? -3.189 -0.675 3.414 1 54.94 89 TYR B C 1
ATOM 1464 O O . TYR B 1 89 ? -2.865 -1.325 2.418 1 54.94 89 TYR B O 1
ATOM 1472 N N . ALA B 1 90 ? -3.496 -1.445 4.453 1 53.88 90 ALA B N 1
ATOM 1473 C CA . ALA B 1 90 ? -4.309 -2.621 4.16 1 53.88 90 ALA B CA 1
ATOM 1474 C C . ALA B 1 90 ? -5.789 -2.254 4.055 1 53.88 90 ALA B C 1
ATOM 1476 O O . ALA B 1 90 ? -6.379 -1.755 5.012 1 53.88 90 ALA B O 1
ATOM 1477 N N . PRO B 1 91 ? -6.266 -1.852 2.814 1 47.72 91 PRO B N 1
ATOM 1478 C CA . PRO B 1 91 ? -7.719 -1.701 2.852 1 47.72 91 PRO B CA 1
ATOM 1479 C C . PRO B 1 91 ? -8.422 -2.9 3.484 1 47.72 91 PRO B C 1
ATOM 1481 O O . PRO B 1 91 ? -8.008 -4.043 3.277 1 47.72 91 PRO B O 1
ATOM 1484 N N . ARG B 1 92 ? -8.922 -2.748 4.594 1 40 92 ARG B N 1
ATOM 1485 C CA . ARG B 1 92 ? -9.836 -3.812 5.004 1 40 92 ARG B CA 1
ATOM 1486 C C . ARG B 1 92 ? -10.945 -4.008 3.977 1 40 92 ARG B C 1
ATOM 1488 O O . ARG B 1 92 ? -11.297 -3.076 3.248 1 40 92 ARG B O 1
#

Secondary structure (DSSP, 8-state):
-------PEEEHHHHHHHHHHHHHHHH-EEEEEEEEEEEE--TT--EEEEEE-SS-EEEEEE-HHHHTT--S---TT-EEEEEEE-------/--------EEEHHHHHHHHHHHHHHHH-EEEEEEEEEEEE--TT--EEEEEE-SS-EEEEEE-HHHHTT--S---TT-EEEEEEE-------

Organism: NCBI:txid436295

Nearest PDB structures (foldseek):
  8txr-assembly1_D  TM=9.454E-01  e=2.882E-11  Escherichia coli
  8txr-assembly1_C  TM=9.425E-01  e=3.429E-11  Escherichia coli
  8txr-assembly1_A  TM=9.040E-01  e=1.734E-10  Escherichia coli
  1u5k-assembly1_A  TM=7.592E-01  e=1.030E-01  Deinococcus radiodurans R1 = ATCC 13939 = DSM 20539
  8x6g-assembly1_D  TM=5.732E-01  e=1.837E-01  Staphylococcus aureus

Foldseek 3Di:
DPPPVVPDDDDPVRVQVVQFVVQCVPPNKDKDKFFWADWDADPQGKIWTWGDDDPDIDIDIDHNVGCVPPPDDHDGGDIDIDIDRDGDPPPD/DPPPPVPDDDDPVRVQVVQFVVQCVPPNKDKDKFFWADWDADPQGKIWTWGDDDPDIDIDIDHNVGCVPPDDDHDGGDIDIDIDRDGDPPPD

Sequence (184 aa):
MLSSQTSSIFTVSRLNQTVRLLLEQEMGQVWISGEISNFTQPASGHWYFTLKDDTAQVRCAMFRNSNRRVTFRPQHGQQVVVRATITRYAPRMLSSQTSSIFTVSRLNQTVRLLLEQEMGQVWISGEISNFTQPASGHWYFTLKDDTAQVRCAMFRNSNRRVTFRPQHGQQVVVRATITRYAPR

InterPro domains:
  IPR003753 Exonuclease VII, large subunit [PTHR30008] (4-92)
  IPR025824 OB-fold nucleic acid binding domain [PF13742] (10-92)
  IPR025824 OB-fold nucleic acid binding domain [cd04489] (29-92)

Radius of gyration: 18.84 Å; Cα contacts (8 Å, |Δi|>4): 329; chains: 2; bounding box: 48×52×42 Å

Solvent-accessible surface area (backbone atoms only — not comparable to full-atom values): 10614 Å² total; per-residue (Å²): 127,78,74,69,72,69,80,64,68,27,43,37,48,55,45,53,50,49,50,26,52,49,38,39,70,75,60,35,73,42,42,38,36,30,27,33,34,76,73,45,67,53,95,86,50,32,37,36,32,27,34,23,52,97,82,25,42,45,81,44,77,40,52,46,86,60,51,69,74,50,90,69,78,90,43,74,72,39,78,48,76,43,80,42,72,54,63,68,87,57,66,119,128,76,74,70,72,68,80,65,68,29,44,36,49,55,43,53,50,50,53,28,52,50,38,39,71,75,58,35,73,42,41,38,35,29,27,33,35,75,71,43,66,54,95,86,50,33,36,35,31,30,35,24,52,97,83,26,42,45,81,44,76,39,52,46,87,61,51,70,74,51,90,68,78,91,46,76,71,38,79,47,78,44,81,42,72,54,61,69,86,58,64,118